Protein AF-A0A3E1NJZ4-F1 (afdb_monomer)

Mean predicted aligned error: 8.56 Å

Solvent-accessible surface area (backbone atoms only — not comparable to full-atom values): 6432 Å² total; per-residue (Å²): 135,82,81,80,74,77,71,71,73,75,83,62,91,81,55,82,66,72,47,72,52,73,48,78,54,95,94,46,70,36,44,36,38,41,34,70,38,66,45,75,43,99,83,76,41,83,39,71,74,72,34,33,40,39,45,29,46,37,92,90,74,40,78,41,72,45,48,32,34,70,56,96,88,41,58,39,70,40,96,89,54,91,65,87,68,54,72,68,59,50,52,49,50,37,54,55,50,54,70,74,74,107

Organism: NCBI:txid2291815

Foldseek 3Di:
DDDPPPPPPPPPPPFLQWDWDWDDDDPDIKIKIKDFDWDQDPVRDTDTPQKIWIWMQDPVPGTFIFIWHDDPLATDTDPPDPRVDDPVVSVVVSVVVVVSVD

Structure (mmCIF, N/CA/C/O backbone):
data_AF-A0A3E1NJZ4-F1
#
_entry.id   AF-A0A3E1NJZ4-F1
#
loop_
_atom_site.group_PDB
_atom_site.id
_atom_site.type_symbol
_atom_site.label_atom_id
_atom_site.label_alt_id
_atom_site.label_comp_id
_atom_site.label_asym_id
_atom_site.label_entity_id
_atom_site.label_seq_id
_atom_site.pdbx_PDB_ins_code
_atom_site.Cartn_x
_atom_site.Cartn_y
_atom_site.Cartn_z
_atom_site.occupancy
_atom_site.B_iso_or_equiv
_atom_site.auth_seq_id
_atom_site.auth_comp_id
_atom_site.auth_asym_id
_atom_site.auth_atom_id
_atom_site.pdbx_PDB_model_num
ATOM 1 N N . MET A 1 1 ? 44.178 10.999 -3.473 1.00 37.62 1 MET A N 1
ATOM 2 C CA . MET A 1 1 ? 43.285 10.404 -2.461 1.00 37.62 1 MET A CA 1
ATOM 3 C C . MET A 1 1 ? 42.178 11.407 -2.237 1.00 37.62 1 MET A C 1
ATOM 5 O O . MET A 1 1 ? 42.435 12.442 -1.647 1.00 37.62 1 MET A O 1
ATOM 9 N N . SER A 1 2 ? 41.028 11.198 -2.868 1.00 40.50 2 SER A N 1
ATOM 10 C CA . SER A 1 2 ? 39.866 12.072 -2.719 1.00 40.50 2 SER A CA 1
ATOM 11 C C . SER A 1 2 ? 39.104 11.634 -1.476 1.00 40.50 2 SER A C 1
ATOM 13 O O . SER A 1 2 ? 38.574 10.522 -1.451 1.00 40.50 2 SER A O 1
ATOM 15 N N . ASP A 1 3 ? 39.111 12.489 -0.458 1.00 40.12 3 ASP A N 1
ATOM 16 C CA . ASP A 1 3 ? 38.340 12.331 0.769 1.00 40.12 3 ASP A CA 1
ATOM 17 C C . ASP A 1 3 ? 36.865 12.095 0.435 1.00 40.12 3 ASP A C 1
ATOM 19 O O . ASP A 1 3 ? 36.158 12.980 -0.052 1.00 40.12 3 ASP A O 1
ATOM 23 N N . ILE A 1 4 ? 36.396 10.874 0.694 1.00 42.91 4 ILE A N 1
ATOM 24 C CA . ILE A 1 4 ? 34.971 10.577 0.778 1.00 42.91 4 ILE A CA 1
ATOM 25 C C . ILE A 1 4 ? 34.536 11.124 2.131 1.00 42.91 4 ILE A C 1
ATOM 27 O O . ILE A 1 4 ? 34.504 10.420 3.138 1.00 42.91 4 ILE A O 1
ATOM 31 N N . THR A 1 5 ? 34.242 12.420 2.166 1.00 39.59 5 THR A N 1
ATOM 32 C CA . THR A 1 5 ? 33.473 13.002 3.255 1.00 39.59 5 THR A CA 1
ATOM 33 C C . THR A 1 5 ? 32.094 12.376 3.157 1.00 39.59 5 THR A C 1
ATOM 35 O O . THR A 1 5 ? 31.252 12.822 2.376 1.00 39.59 5 THR A O 1
ATOM 38 N N . THR A 1 6 ? 31.878 11.295 3.904 1.00 44.41 6 THR A N 1
ATOM 39 C CA . THR A 1 6 ? 30.556 10.744 4.175 1.00 44.41 6 THR A CA 1
ATOM 40 C C . THR A 1 6 ? 29.768 11.864 4.836 1.00 44.41 6 THR A C 1
ATOM 42 O O . THR A 1 6 ? 29.822 12.054 6.049 1.00 44.41 6 THR A O 1
ATOM 45 N N . LYS A 1 7 ? 29.100 12.683 4.017 1.00 37.69 7 LYS A N 1
ATOM 46 C CA . LYS A 1 7 ? 28.046 13.587 4.453 1.00 37.69 7 LYS A CA 1
ATOM 47 C C . LYS A 1 7 ? 27.042 12.659 5.109 1.00 37.69 7 LYS A C 1
ATOM 49 O O . LYS A 1 7 ? 26.315 11.955 4.413 1.00 37.69 7 LYS A O 1
ATOM 54 N N . THR A 1 8 ? 27.097 12.591 6.436 1.00 41.50 8 THR A N 1
ATOM 55 C CA . THR A 1 8 ? 26.061 12.024 7.286 1.00 41.50 8 THR A CA 1
ATOM 56 C C . THR A 1 8 ? 24.751 12.458 6.665 1.00 41.50 8 THR A C 1
ATOM 58 O O . THR A 1 8 ? 24.479 13.660 6.620 1.00 41.50 8 THR A O 1
ATOM 61 N N . ALA A 1 9 ? 24.036 11.509 6.054 1.00 43.53 9 ALA A N 1
ATOM 62 C CA . ALA A 1 9 ? 22.752 11.782 5.448 1.00 43.53 9 ALA A CA 1
ATOM 63 C C . ALA A 1 9 ? 21.954 12.488 6.532 1.00 43.53 9 ALA A C 1
ATOM 65 O O . ALA A 1 9 ? 21.757 11.930 7.614 1.00 43.53 9 ALA A O 1
ATOM 66 N N . LEU A 1 10 ? 21.651 13.763 6.282 1.00 40.38 10 LEU A N 1
ATOM 67 C CA . LEU A 1 10 ? 20.820 14.574 7.144 1.00 40.38 10 LEU A CA 1
ATOM 68 C C . LEU A 1 10 ? 19.610 13.706 7.446 1.00 40.38 10 LEU A C 1
ATOM 70 O O . LEU A 1 10 ? 18.833 13.381 6.547 1.00 40.38 10 LEU A O 1
ATOM 74 N N . ARG A 1 11 ? 19.516 13.261 8.699 1.00 41.00 11 ARG A N 1
ATOM 75 C CA . ARG A 1 11 ? 18.301 12.696 9.256 1.00 41.00 11 ARG A CA 1
ATOM 76 C C . ARG A 1 11 ? 17.331 13.870 9.279 1.00 41.00 11 ARG A C 1
ATOM 78 O O . ARG A 1 11 ? 17.247 14.606 10.250 1.00 41.00 11 ARG A O 1
ATOM 85 N N . ASN A 1 12 ? 16.756 14.147 8.116 1.00 39.56 12 ASN A N 1
ATOM 86 C CA . ASN A 1 12 ? 15.739 15.152 7.933 1.00 39.56 12 ASN A CA 1
ATOM 87 C C . ASN A 1 12 ? 14.488 14.551 8.564 1.00 39.56 12 ASN A C 1
ATOM 89 O O . ASN A 1 12 ? 13.855 13.682 7.971 1.00 39.56 12 ASN A O 1
ATOM 93 N N . ASP A 1 13 ? 14.158 15.020 9.765 1.00 45.81 13 ASP A N 1
ATOM 94 C CA . ASP A 1 13 ? 12.934 14.738 10.529 1.00 45.81 13 ASP A CA 1
ATOM 95 C C . ASP A 1 13 ? 11.644 15.232 9.816 1.00 45.81 13 ASP A C 1
ATOM 97 O O . ASP A 1 13 ? 10.674 15.623 10.454 1.00 45.81 13 ASP A O 1
ATOM 101 N N . TYR A 1 14 ? 11.617 15.248 8.479 1.00 44.53 14 TYR A N 1
ATOM 102 C CA . TYR A 1 14 ? 10.524 15.785 7.657 1.00 44.53 14 TYR A CA 1
ATOM 103 C C . TYR A 1 14 ? 9.781 14.714 6.844 1.00 44.53 14 TYR A C 1
ATOM 105 O O . TYR A 1 14 ? 8.782 15.013 6.197 1.00 44.53 14 TYR A O 1
ATOM 113 N N . THR A 1 15 ? 10.253 13.467 6.864 1.00 52.41 15 THR A N 1
ATOM 114 C CA . THR A 1 15 ? 9.566 12.300 6.295 1.00 52.41 15 THR A CA 1
ATOM 115 C C . THR A 1 15 ? 8.972 11.486 7.446 1.00 52.41 15 THR A C 1
ATOM 117 O O . THR A 1 15 ? 9.750 11.118 8.334 1.00 52.41 15 THR A O 1
ATOM 120 N N . PRO A 1 16 ? 7.682 11.093 7.438 1.00 63.88 16 PRO A N 1
ATOM 121 C CA . PRO A 1 16 ? 7.311 9.859 8.117 1.00 63.88 16 PRO A CA 1
ATOM 122 C C . PRO A 1 16 ? 8.237 8.790 7.531 1.00 63.88 16 PRO A C 1
ATOM 124 O O . PRO A 1 16 ? 8.273 8.581 6.314 1.00 63.88 16 PRO A O 1
ATOM 127 N N . GLY A 1 17 ? 9.134 8.264 8.364 1.00 75.69 17 GLY A N 1
ATOM 128 C CA . GLY A 1 17 ? 10.136 7.310 7.912 1.00 75.69 17 GLY A CA 1
ATOM 129 C C . GLY A 1 17 ? 9.455 6.087 7.299 1.00 75.69 17 GLY A C 1
ATOM 130 O O . GLY A 1 17 ? 8.274 5.843 7.562 1.00 75.69 17 GLY A O 1
ATOM 131 N N . PRO A 1 18 ? 10.174 5.294 6.490 1.00 87.44 18 PRO A N 1
ATOM 132 C CA . PRO A 1 18 ? 9.621 4.028 6.057 1.00 87.44 18 PRO A CA 1
ATOM 133 C C . PRO A 1 18 ? 9.233 3.208 7.285 1.00 87.44 18 PRO A C 1
ATOM 135 O O . PRO A 1 18 ? 10.001 3.109 8.247 1.00 87.44 18 PRO A O 1
ATOM 138 N N . PHE A 1 19 ? 8.048 2.615 7.248 1.00 92.62 19 PHE A N 1
ATOM 139 C CA . PHE A 1 19 ? 7.575 1.750 8.317 1.00 92.62 19 PHE A CA 1
ATOM 140 C C . PHE A 1 19 ? 7.237 0.379 7.762 1.00 92.62 19 PHE A C 1
ATOM 142 O O . PHE A 1 19 ? 6.979 0.206 6.573 1.00 92.62 19 PHE A O 1
ATOM 149 N N . THR A 1 20 ? 7.293 -0.622 8.630 1.00 94.06 20 THR A N 1
ATOM 150 C CA . THR A 1 20 ? 6.973 -2.002 8.276 1.00 94.06 20 THR A CA 1
ATO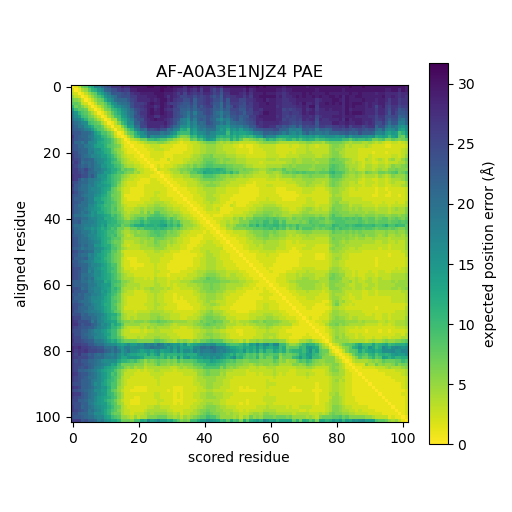M 151 C C . THR A 1 20 ? 5.912 -2.514 9.225 1.00 94.06 20 THR A C 1
ATOM 153 O O . THR A 1 20 ? 5.997 -2.295 10.432 1.00 94.06 20 THR A O 1
ATOM 156 N N . ALA A 1 21 ? 4.923 -3.203 8.673 1.00 94.62 21 ALA A N 1
ATOM 157 C CA . ALA A 1 21 ? 3.874 -3.859 9.429 1.00 94.62 21 ALA A CA 1
ATOM 158 C C . ALA A 1 21 ? 3.710 -5.302 8.946 1.00 94.62 21 ALA A C 1
ATOM 160 O O . ALA A 1 21 ? 4.122 -5.659 7.838 1.00 94.62 21 ALA A O 1
ATOM 161 N N . SER A 1 22 ? 3.112 -6.133 9.799 1.00 93.81 22 SER A N 1
ATOM 162 C CA . SER A 1 22 ? 2.799 -7.519 9.460 1.00 93.81 22 SER A CA 1
ATOM 163 C C . SER A 1 22 ? 1.313 -7.812 9.621 1.00 93.81 22 SER A C 1
ATOM 165 O O . SER A 1 22 ? 0.652 -7.234 10.488 1.00 93.81 22 SER A O 1
ATOM 167 N N . PHE A 1 23 ? 0.805 -8.705 8.779 1.00 92.50 23 PHE A N 1
ATOM 168 C CA . PHE A 1 23 ? -0.573 -9.177 8.795 1.00 92.50 23 PHE A CA 1
ATOM 169 C C . PHE A 1 23 ? -0.575 -10.695 8.789 1.00 92.50 23 PHE A C 1
ATOM 171 O O . PHE A 1 23 ? 0.060 -11.308 7.935 1.00 92.50 23 PHE A O 1
ATOM 178 N N . LYS A 1 24 ? -1.261 -11.306 9.752 1.00 91.06 24 LYS A N 1
ATOM 179 C CA . LYS A 1 24 ? -1.426 -12.755 9.795 1.00 91.06 24 LYS A CA 1
ATOM 180 C C . LYS A 1 24 ? -2.826 -13.106 9.314 1.00 91.06 24 LYS A C 1
ATOM 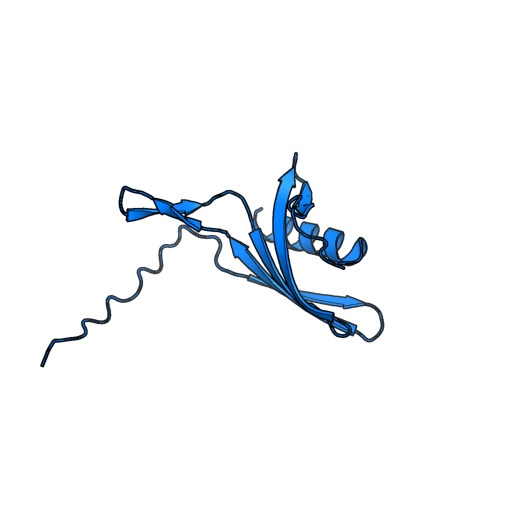182 O O . LYS A 1 24 ? -3.796 -12.664 9.926 1.00 91.06 24 LYS A O 1
ATOM 187 N N . LYS A 1 25 ? -2.911 -13.937 8.279 1.00 86.56 25 LYS A N 1
ATOM 188 C CA . LYS A 1 25 ? -4.159 -14.480 7.737 1.00 86.56 25 LYS A CA 1
ATOM 189 C C . LYS A 1 25 ? -3.993 -15.985 7.612 1.00 86.56 25 LYS A C 1
ATOM 191 O O . LYS A 1 25 ? -3.068 -16.452 6.959 1.00 86.56 25 LYS A O 1
ATOM 196 N N . ASP A 1 26 ? -4.845 -16.738 8.297 1.00 88.38 26 ASP A N 1
ATOM 197 C CA . ASP A 1 26 ? -4.745 -18.197 8.385 1.00 88.38 26 ASP A CA 1
ATOM 198 C C . ASP A 1 26 ? -3.345 -18.663 8.847 1.00 88.38 26 ASP A C 1
ATOM 200 O O . ASP A 1 26 ? -2.918 -18.383 9.977 1.00 88.38 26 ASP A O 1
ATOM 204 N N . THR A 1 27 ? -2.624 -19.381 7.983 1.00 90.12 27 THR A N 1
ATOM 205 C CA . THR A 1 27 ? -1.246 -19.842 8.210 1.00 90.12 27 THR A CA 1
ATOM 206 C C . THR A 1 27 ? -0.187 -18.880 7.684 1.00 90.12 27 THR A C 1
ATOM 208 O O . THR A 1 27 ? 0.989 -19.047 8.006 1.00 90.12 27 THR A O 1
ATOM 211 N N . ASP A 1 28 ? -0.596 -17.881 6.910 1.00 88.94 28 ASP A N 1
ATOM 212 C CA . ASP A 1 28 ? 0.286 -16.991 6.177 1.00 88.94 28 ASP A CA 1
ATOM 213 C C . ASP A 1 28 ? 0.593 -15.718 6.968 1.00 88.94 28 ASP A C 1
ATOM 215 O O . ASP A 1 28 ? -0.245 -15.161 7.688 1.00 88.94 28 ASP A O 1
ATOM 219 N N . LEU A 1 29 ? 1.836 -15.260 6.833 1.00 89.31 29 LEU A N 1
ATOM 220 C CA . LEU A 1 29 ? 2.323 -14.027 7.429 1.00 89.31 29 LEU A CA 1
ATOM 221 C C . LEU A 1 29 ? 2.846 -13.116 6.328 1.00 89.31 29 LEU A C 1
ATOM 223 O O . LEU A 1 29 ? 3.840 -13.415 5.670 1.00 89.31 29 LEU A O 1
ATOM 227 N N . PHE A 1 30 ? 2.170 -11.990 6.166 1.00 91.44 30 PHE A N 1
ATOM 228 C CA . PHE A 1 30 ? 2.501 -10.964 5.198 1.00 91.44 30 PHE A CA 1
ATOM 229 C C . PHE A 1 30 ? 3.361 -9.915 5.884 1.00 91.44 30 PHE A C 1
ATOM 231 O O . PHE A 1 30 ? 3.025 -9.442 6.972 1.00 91.44 30 PHE A O 1
ATOM 238 N N . TYR A 1 31 ? 4.453 -9.527 5.235 1.00 92.81 31 TYR A N 1
ATOM 239 C CA . TYR A 1 31 ? 5.304 -8.422 5.665 1.00 92.81 31 TYR A CA 1
ATOM 240 C C . TYR A 1 31 ? 5.252 -7.336 4.609 1.00 92.81 31 TYR A C 1
ATOM 242 O O . TYR A 1 31 ? 5.542 -7.612 3.447 1.00 92.81 31 TYR A O 1
ATOM 250 N N . THR A 1 32 ? 4.887 -6.119 5.009 1.00 95.19 32 THR A N 1
ATOM 251 C CA . THR A 1 32 ? 4.803 -4.985 4.085 1.00 95.19 32 THR A CA 1
ATOM 252 C C . THR A 1 32 ? 5.562 -3.793 4.631 1.00 95.19 32 THR A C 1
ATOM 254 O O . THR A 1 32 ? 5.324 -3.369 5.763 1.00 95.19 32 THR A O 1
ATOM 257 N N . SER A 1 33 ? 6.458 -3.251 3.812 1.00 95.62 33 SER A N 1
ATOM 258 C CA . SER A 1 33 ? 7.133 -1.981 4.055 1.00 95.62 33 SER A CA 1
ATOM 259 C C . SER A 1 33 ? 6.488 -0.882 3.216 1.00 95.62 33 SER A C 1
ATOM 261 O O . SER A 1 33 ? 6.218 -1.076 2.030 1.00 95.62 33 SER A O 1
ATOM 263 N N . PHE A 1 34 ? 6.261 0.272 3.833 1.00 94.44 34 PHE A N 1
ATOM 264 C CA . PHE A 1 34 ? 5.595 1.423 3.240 1.00 94.44 34 PHE A CA 1
ATOM 265 C C . PHE A 1 34 ? 6.575 2.588 3.155 1.00 94.44 34 PHE A C 1
ATOM 267 O O . PHE A 1 34 ? 7.243 2.919 4.136 1.00 94.44 34 PHE A O 1
ATOM 274 N N . PHE A 1 35 ? 6.648 3.215 1.987 1.00 92.62 35 PHE A N 1
ATOM 275 C CA . PHE A 1 35 ? 7.561 4.314 1.701 1.00 92.62 35 PHE A CA 1
ATOM 276 C C . PHE A 1 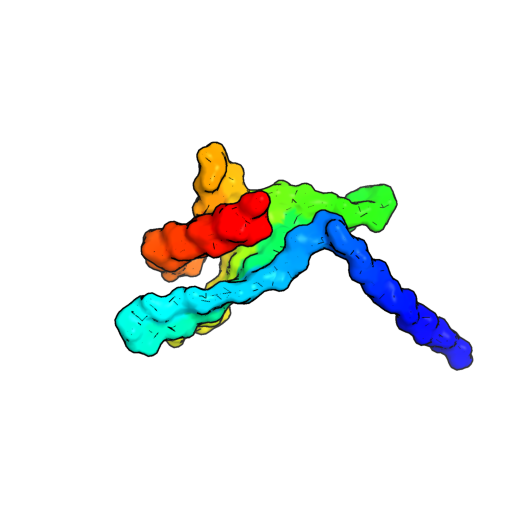35 ? 6.772 5.482 1.120 1.00 92.62 35 PHE A C 1
ATOM 278 O O . PHE A 1 35 ? 6.060 5.319 0.131 1.00 92.62 35 PHE A O 1
ATOM 285 N N . HIS A 1 36 ? 6.928 6.672 1.695 1.00 90.25 36 HIS A N 1
ATOM 286 C CA . HIS A 1 36 ? 6.441 7.888 1.052 1.00 90.25 36 HIS A CA 1
ATOM 287 C C . HIS A 1 36 ? 7.204 8.106 -0.248 1.00 90.25 36 HIS A C 1
ATOM 289 O O . HIS A 1 36 ? 8.432 8.216 -0.239 1.00 90.25 36 HIS A O 1
ATOM 295 N N . GLU A 1 37 ? 6.486 8.173 -1.366 1.00 89.25 37 GLU A N 1
ATOM 296 C CA . GLU A 1 37 ? 7.130 8.472 -2.630 1.00 89.25 37 GLU A CA 1
ATOM 297 C C . GLU A 1 37 ? 7.574 9.935 -2.647 1.00 89.25 37 GLU A C 1
ATOM 299 O O . GLU A 1 37 ? 6.811 10.866 -2.365 1.00 89.25 37 GLU A O 1
ATOM 304 N N . ALA A 1 38 ? 8.834 10.117 -3.015 1.00 87.44 38 ALA A N 1
ATOM 305 C CA . ALA A 1 38 ? 9.478 11.402 -3.137 1.00 87.44 38 ALA A CA 1
ATOM 306 C C . ALA A 1 38 ? 10.236 11.492 -4.462 1.00 87.44 38 ALA A C 1
ATOM 308 O O . ALA A 1 38 ? 10.765 10.504 -4.971 1.00 87.44 38 ALA A O 1
ATOM 309 N N . ARG A 1 39 ? 10.329 12.710 -4.988 1.00 84.94 39 ARG A N 1
ATOM 310 C CA . ARG A 1 39 ? 11.167 13.074 -6.131 1.00 84.94 39 ARG A CA 1
ATOM 311 C C . ARG A 1 39 ? 12.101 14.213 -5.748 1.00 84.94 39 ARG A C 1
ATOM 313 O O . ARG A 1 39 ? 11.797 14.988 -4.841 1.00 84.94 39 ARG A O 1
ATOM 320 N N . LEU A 1 40 ? 13.213 14.334 -6.463 1.00 86.69 40 LEU A N 1
ATOM 321 C CA . LEU A 1 40 ? 14.058 15.519 -6.383 1.00 86.69 40 LEU A CA 1
ATOM 322 C C . LEU A 1 40 ? 13.461 16.603 -7.289 1.00 86.69 40 LEU A C 1
ATOM 324 O O . LEU A 1 40 ? 13.245 16.361 -8.476 1.00 86.69 40 LEU A O 1
ATOM 328 N N . GLY A 1 41 ? 13.137 17.761 -6.720 1.00 82.38 41 GLY A N 1
ATOM 329 C CA . GLY A 1 41 ? 12.704 18.935 -7.471 1.00 82.38 41 GLY A CA 1
ATOM 330 C C . GLY A 1 41 ? 13.858 19.590 -8.230 1.00 82.38 41 GLY A C 1
ATOM 331 O O . GLY A 1 41 ? 15.028 19.313 -7.972 1.00 82.38 41 GLY A O 1
ATOM 332 N N . GLU A 1 42 ? 13.525 20.504 -9.144 1.00 85.88 42 GLU A N 1
ATOM 333 C CA . GLU A 1 42 ? 14.510 21.319 -9.878 1.00 85.88 42 GLU A CA 1
ATOM 334 C C . GLU A 1 42 ? 15.382 22.180 -8.946 1.00 85.88 42 GLU A C 1
ATOM 336 O O . GLU A 1 42 ? 16.491 22.561 -9.302 1.00 85.88 42 GLU A O 1
ATOM 341 N N . ASP A 1 43 ? 14.894 22.454 -7.735 1.00 89.06 43 ASP A N 1
ATOM 342 C CA . ASP A 1 43 ? 15.583 23.180 -6.669 1.00 89.06 43 ASP A CA 1
ATOM 343 C C . ASP A 1 43 ? 16.419 22.275 -5.742 1.00 89.06 43 ASP A C 1
ATOM 345 O O . ASP A 1 43 ? 16.807 22.700 -4.653 1.00 89.06 43 ASP A O 1
ATOM 349 N N . GLU A 1 44 ? 16.667 21.024 -6.146 1.00 86.69 44 GLU A N 1
ATOM 350 C CA . GLU A 1 44 ? 17.367 19.986 -5.373 1.00 86.69 44 GLU A CA 1
ATOM 351 C C . GLU A 1 44 ? 16.702 19.646 -4.026 1.00 86.69 44 GLU A C 1
ATOM 353 O O . GLU A 1 44 ? 17.316 19.033 -3.146 1.00 86.69 44 GLU A O 1
ATOM 358 N N . ARG A 1 45 ? 15.425 20.004 -3.842 1.00 84.44 45 ARG A N 1
ATOM 359 C CA . ARG A 1 45 ? 14.668 19.653 -2.637 1.00 84.44 45 ARG A CA 1
ATOM 360 C C . ARG A 1 45 ? 13.843 18.395 -2.845 1.00 84.44 45 ARG A C 1
ATOM 362 O O . ARG A 1 45 ? 13.329 18.127 -3.928 1.00 84.44 45 ARG A O 1
ATOM 369 N N . ILE A 1 46 ? 13.683 17.629 -1.770 1.00 82.75 46 ILE A N 1
ATOM 370 C CA . ILE A 1 46 ? 12.784 16.475 -1.742 1.00 82.75 46 ILE A CA 1
ATOM 371 C C . ILE A 1 46 ? 11.338 16.977 -1.791 1.00 82.75 46 ILE A C 1
ATOM 373 O O . ILE A 1 46 ? 10.927 17.778 -0.954 1.00 82.75 46 ILE A O 1
ATOM 377 N N . GLN A 1 47 ? 10.565 16.479 -2.754 1.00 85.31 47 GLN A N 1
ATOM 378 C CA . GLN A 1 47 ? 9.137 16.743 -2.898 1.00 85.31 47 GLN A CA 1
ATOM 379 C C . GLN A 1 47 ? 8.366 15.428 -2.822 1.00 85.31 47 GLN A C 1
ATOM 381 O O . GLN A 1 47 ? 8.597 14.533 -3.635 1.00 85.31 47 GLN A O 1
ATOM 386 N N . PHE A 1 48 ? 7.431 15.314 -1.881 1.00 86.75 48 PHE A N 1
ATOM 387 C CA . PHE A 1 48 ? 6.536 14.161 -1.818 1.00 86.75 48 PHE A CA 1
ATOM 388 C C . PHE A 1 48 ? 5.443 14.258 -2.869 1.00 86.75 48 PHE A C 1
ATOM 390 O O . PHE A 1 48 ? 4.882 15.328 -3.098 1.00 86.75 48 PHE A O 1
ATOM 397 N N . THR A 1 49 ? 5.111 13.127 -3.476 1.00 87.88 49 THR A N 1
ATOM 398 C CA . THR A 1 49 ? 4.062 13.058 -4.502 1.00 87.88 49 THR A CA 1
ATOM 399 C C . THR A 1 49 ? 2.670 12.841 -3.913 1.00 87.88 49 THR A C 1
ATOM 401 O O . THR A 1 49 ? 1.680 12.944 -4.628 1.00 87.88 49 THR A O 1
ATOM 404 N N . GLY A 1 50 ? 2.589 12.512 -2.619 1.00 88.00 50 GLY A N 1
ATOM 405 C CA . GLY A 1 50 ? 1.353 12.087 -1.961 1.00 88.00 50 GLY A CA 1
ATOM 406 C C . GLY A 1 50 ? 1.013 10.608 -2.170 1.00 88.00 50 GLY A C 1
ATOM 407 O O . GLY A 1 50 ? 0.024 10.139 -1.611 1.00 88.00 50 GLY A O 1
ATOM 408 N N . ARG A 1 51 ? 1.832 9.858 -2.922 1.00 91.12 51 ARG A N 1
ATOM 409 C CA . ARG A 1 51 ? 1.700 8.403 -3.071 1.00 91.12 51 ARG A CA 1
ATOM 410 C C . ARG A 1 51 ? 2.535 7.654 -2.038 1.00 91.12 51 ARG A C 1
ATOM 412 O O . ARG A 1 51 ? 3.547 8.155 -1.541 1.00 91.12 51 ARG A O 1
ATOM 419 N N . ILE A 1 52 ? 2.126 6.425 -1.756 1.00 92.31 52 ILE A N 1
ATOM 420 C CA . ILE A 1 52 ? 2.877 5.472 -0.940 1.00 92.31 52 ILE A CA 1
ATOM 421 C C . ILE A 1 52 ? 3.269 4.290 -1.815 1.00 92.31 52 ILE A C 1
ATOM 423 O O . ILE A 1 52 ? 2.421 3.693 -2.469 1.00 92.31 52 ILE A O 1
ATOM 427 N N . LEU A 1 53 ? 4.549 3.941 -1.810 1.00 92.88 53 LEU A N 1
ATOM 428 C CA . LEU A 1 53 ? 5.037 2.674 -2.330 1.00 92.88 53 LEU A CA 1
ATOM 429 C C . LEU A 1 53 ? 4.899 1.618 -1.233 1.00 92.88 53 LEU A C 1
ATOM 431 O O . LEU A 1 53 ? 5.457 1.776 -0.147 1.00 92.88 53 LEU A O 1
ATOM 435 N N . ALA A 1 54 ? 4.192 0.539 -1.528 1.00 93.44 54 ALA A N 1
ATOM 436 C CA . ALA A 1 54 ? 4.104 -0.632 -0.677 1.00 93.44 54 ALA A CA 1
ATOM 437 C C . ALA A 1 54 ? 4.909 -1.777 -1.305 1.00 93.44 54 ALA A C 1
ATOM 439 O O . ALA A 1 54 ? 4.736 -2.114 -2.478 1.00 93.44 54 ALA A O 1
ATOM 440 N N . VAL A 1 55 ? 5.806 -2.361 -0.513 1.00 94.19 55 VAL A N 1
ATOM 441 C CA . VAL A 1 55 ? 6.599 -3.540 -0.873 1.00 94.19 55 VAL A CA 1
ATOM 442 C C . VAL A 1 55 ? 6.196 -4.663 0.066 1.00 94.19 55 VAL A C 1
ATOM 444 O O . VAL A 1 55 ? 6.505 -4.613 1.256 1.00 94.19 55 VAL A O 1
ATOM 447 N N . MET A 1 56 ? 5.488 -5.654 -0.466 1.00 93.38 56 MET A N 1
ATOM 448 C CA . MET A 1 56 ? 4.927 -6.774 0.278 1.00 93.38 56 MET A CA 1
ATOM 449 C C . MET A 1 56 ? 5.632 -8.080 -0.090 1.00 93.38 56 MET A C 1
ATOM 451 O O . MET A 1 56 ? 5.835 -8.377 -1.264 1.00 93.38 56 MET A O 1
ATOM 455 N N . LEU A 1 57 ? 5.967 -8.890 0.912 1.00 92.38 57 LEU A N 1
ATOM 456 C CA . LEU A 1 57 ? 6.364 -10.285 0.727 1.00 92.38 57 LEU A CA 1
ATOM 457 C C . LEU A 1 57 ? 5.119 -11.172 0.846 1.00 92.38 57 LEU A C 1
ATOM 459 O O . LEU A 1 57 ? 4.651 -11.444 1.952 1.00 92.38 57 LEU A O 1
ATOM 463 N N . HIS A 1 58 ? 4.582 -11.588 -0.300 1.00 89.94 58 HIS A N 1
ATOM 464 C CA . HIS A 1 58 ? 3.408 -12.444 -0.424 1.00 89.94 58 HIS A CA 1
ATOM 465 C C . HIS A 1 58 ? 3.833 -13.921 -0.542 1.00 89.94 58 HIS A C 1
ATOM 467 O O . HIS A 1 58 ? 4.662 -14.240 -1.397 1.00 89.94 58 HIS A O 1
ATOM 473 N N . PRO A 1 59 ? 3.269 -14.859 0.241 1.00 87.31 59 PRO A N 1
ATOM 474 C CA . PRO A 1 59 ? 3.715 -16.260 0.225 1.00 87.31 59 PRO A CA 1
ATOM 475 C C . PRO A 1 59 ? 3.546 -16.960 -1.133 1.00 87.31 59 PRO A C 1
ATOM 477 O O . PRO A 1 59 ? 4.403 -17.734 -1.549 1.00 87.31 59 PRO A O 1
ATOM 480 N N . GLN A 1 60 ? 2.453 -16.665 -1.837 1.00 86.75 60 GLN A N 1
ATOM 481 C CA . GLN A 1 60 ? 2.099 -17.245 -3.135 1.00 86.75 60 GLN A CA 1
ATOM 482 C C . GLN A 1 60 ? 2.676 -16.465 -4.327 1.00 86.75 60 GLN A C 1
ATOM 484 O O . GLN A 1 60 ? 3.030 -17.071 -5.337 1.00 86.75 60 GLN A O 1
ATOM 489 N N . HIS A 1 61 ? 2.780 -15.136 -4.220 1.00 86.12 61 HIS A N 1
ATOM 490 C CA . HIS A 1 61 ? 3.156 -14.257 -5.337 1.00 86.12 61 HIS A CA 1
ATOM 491 C C . HIS A 1 61 ? 4.590 -13.710 -5.252 1.00 86.12 61 HIS A C 1
ATOM 493 O O . HIS A 1 61 ? 5.060 -13.066 -6.187 1.00 86.12 61 HIS A O 1
ATOM 499 N N . GLY A 1 62 ? 5.319 -13.989 -4.168 1.00 89.25 62 GLY A N 1
ATOM 500 C CA . GLY A 1 62 ? 6.650 -13.435 -3.936 1.00 89.25 62 GLY A CA 1
ATOM 501 C C . GLY A 1 62 ? 6.590 -11.946 -3.595 1.00 89.25 62 GLY A C 1
ATOM 502 O O . GLY A 1 62 ? 5.713 -11.502 -2.858 1.00 89.25 62 GLY A O 1
ATOM 503 N N . THR A 1 63 ? 7.543 -11.161 -4.095 1.00 91.38 63 THR A N 1
ATOM 504 C CA . THR A 1 63 ? 7.560 -9.714 -3.843 1.00 91.38 63 THR A CA 1
ATOM 505 C C . THR A 1 63 ? 6.514 -9.009 -4.702 1.00 91.38 63 THR A C 1
ATOM 507 O O . THR A 1 63 ? 6.669 -8.913 -5.919 1.00 91.38 63 THR A O 1
ATOM 510 N N . VAL A 1 64 ? 5.491 -8.460 -4.056 1.00 90.75 64 VAL A N 1
ATOM 511 C CA . VAL A 1 64 ? 4.456 -7.628 -4.674 1.00 90.75 64 VAL A CA 1
ATOM 512 C C . VAL A 1 64 ? 4.786 -6.165 -4.394 1.00 90.75 64 VAL A C 1
ATOM 514 O O . VAL A 1 64 ? 4.984 -5.769 -3.245 1.00 90.75 64 VAL A O 1
ATOM 517 N N . VAL A 1 65 ? 4.872 -5.355 -5.448 1.00 91.38 65 VAL A N 1
ATOM 518 C CA . VAL A 1 65 ? 5.219 -3.931 -5.362 1.00 91.38 65 VAL A CA 1
ATOM 519 C C . VAL A 1 65 ? 4.126 -3.118 -6.027 1.00 91.38 65 VAL A C 1
ATOM 521 O O . VAL A 1 65 ? 3.796 -3.359 -7.186 1.00 91.38 65 VAL A O 1
ATOM 524 N N . PHE A 1 66 ? 3.566 -2.158 -5.301 1.00 91.56 66 PHE A N 1
ATOM 525 C CA . PHE A 1 66 ? 2.439 -1.372 -5.787 1.00 91.56 66 PHE A CA 1
ATOM 526 C C . PHE A 1 66 ? 2.415 0.020 -5.168 1.00 91.56 66 PHE A C 1
ATOM 528 O O . PHE A 1 66 ? 2.931 0.250 -4.073 1.00 91.56 66 PHE A O 1
ATOM 535 N N . TYR A 1 67 ? 1.800 0.952 -5.891 1.00 92.06 67 TYR A N 1
ATOM 536 C CA . TYR A 1 67 ? 1.583 2.311 -5.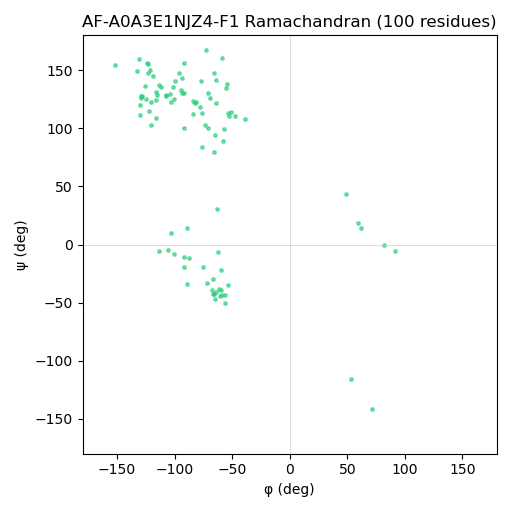421 1.00 92.06 67 TYR A CA 1
ATOM 537 C C . TYR A 1 67 ? 0.158 2.476 -4.909 1.00 92.06 67 TYR A C 1
ATOM 539 O O . TYR A 1 67 ? -0.793 1.974 -5.506 1.00 92.06 67 TYR A O 1
ATOM 547 N N . LEU A 1 68 ? 0.025 3.217 -3.816 1.00 92.88 68 LEU A N 1
ATOM 548 C CA . LEU A 1 68 ? -1.235 3.643 -3.235 1.00 92.88 68 LEU A CA 1
ATOM 549 C C . LEU A 1 68 ? -1.360 5.162 -3.344 1.00 92.88 68 LEU A C 1
ATOM 551 O O . LEU A 1 68 ? -0.413 5.895 -3.051 1.00 92.88 68 LEU A O 1
ATOM 555 N N . GLN A 1 69 ? -2.547 5.626 -3.712 1.00 92.19 69 GLN A N 1
ATOM 556 C CA . GLN A 1 69 ? -2.928 7.036 -3.719 1.00 92.19 69 GLN A CA 1
ATOM 557 C C . GLN A 1 69 ? -4.097 7.266 -2.763 1.00 92.19 69 GLN A C 1
ATOM 559 O O . GLN A 1 69 ? -4.966 6.405 -2.619 1.00 92.19 69 GLN A O 1
ATOM 564 N N . ASN A 1 70 ? -4.119 8.420 -2.099 1.00 91.12 70 ASN A N 1
ATOM 565 C CA . ASN A 1 70 ? -5.230 8.789 -1.233 1.00 91.12 70 ASN A CA 1
ATOM 566 C C . ASN A 1 70 ? -6.376 9.366 -2.075 1.00 91.12 70 ASN A C 1
ATOM 568 O O . ASN A 1 70 ? -6.187 10.343 -2.796 1.00 91.12 70 ASN A O 1
ATOM 572 N N . ASN A 1 71 ? -7.550 8.756 -1.969 1.00 89.94 71 ASN A N 1
ATOM 573 C CA . ASN A 1 71 ? -8.795 9.208 -2.562 1.00 89.94 71 ASN A CA 1
ATOM 574 C C . ASN A 1 71 ? -9.810 9.437 -1.435 1.00 89.94 71 ASN A C 1
ATOM 576 O O . ASN A 1 71 ? -10.329 8.476 -0.865 1.00 89.94 71 ASN A O 1
ATOM 580 N N . ASP A 1 72 ? -10.031 10.702 -1.074 1.00 88.19 72 ASP A N 1
ATOM 581 C CA . ASP A 1 72 ? -10.960 11.131 -0.018 1.00 88.19 72 ASP A CA 1
ATOM 582 C C . ASP A 1 72 ? -10.805 10.370 1.315 1.00 88.19 72 ASP A C 1
ATOM 584 O O . ASP A 1 72 ? -11.774 9.967 1.957 1.00 88.19 72 ASP A O 1
ATOM 588 N N . GLY A 1 73 ? -9.558 10.160 1.748 1.00 86.25 73 GLY A N 1
ATOM 589 C CA . GLY A 1 73 ? -9.231 9.492 3.009 1.00 86.25 73 GLY A CA 1
ATOM 590 C C . GLY A 1 73 ? -9.039 7.979 2.900 1.00 86.25 73 GLY A C 1
ATOM 591 O O . GLY A 1 73 ? -8.606 7.367 3.876 1.00 86.25 73 GLY A O 1
ATOM 592 N N . LYS A 1 74 ? -9.288 7.377 1.729 1.00 90.25 74 LYS A N 1
ATOM 593 C CA . LYS A 1 74 ? -9.012 5.960 1.459 1.00 90.25 74 LYS A CA 1
ATOM 594 C C . LYS A 1 74 ? -7.807 5.799 0.534 1.00 90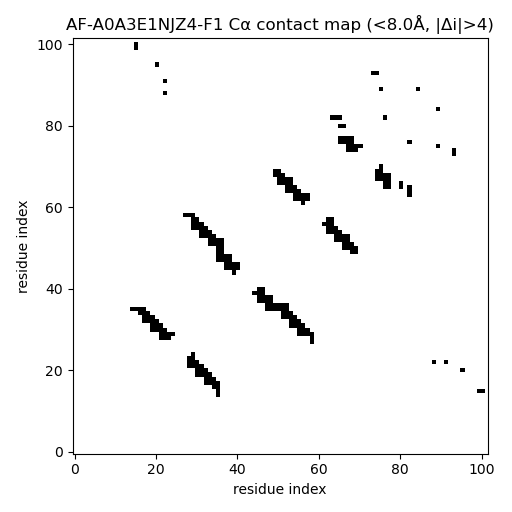.25 74 LYS A C 1
ATOM 596 O O . LYS A 1 74 ? -7.757 6.376 -0.545 1.00 90.25 74 LYS A O 1
ATOM 601 N N . TRP A 1 75 ? -6.848 4.974 0.929 1.00 92.31 75 TRP A N 1
ATOM 602 C CA . TRP A 1 75 ? -5.722 4.564 0.098 1.00 92.31 75 TRP A CA 1
ATOM 603 C C . TRP A 1 75 ? -6.167 3.487 -0.890 1.00 92.31 75 TRP A C 1
ATOM 605 O O . TRP A 1 75 ? -6.602 2.404 -0.500 1.00 92.31 75 TRP A O 1
ATOM 615 N N . VAL A 1 76 ? -6.069 3.782 -2.180 1.00 91.69 76 VAL A N 1
ATOM 616 C CA . VAL A 1 76 ? -6.450 2.873 -3.266 1.00 91.69 76 VAL A CA 1
ATOM 617 C C . VAL A 1 76 ? -5.246 2.607 -4.169 1.00 91.69 76 VAL A C 1
ATOM 619 O O . VAL A 1 76 ? -4.385 3.485 -4.276 1.00 91.69 76 VAL A O 1
ATOM 622 N N . PRO A 1 77 ? -5.150 1.430 -4.812 1.00 91.38 77 PRO A N 1
ATOM 623 C CA . PRO A 1 77 ? -4.115 1.173 -5.803 1.00 91.38 77 PRO A CA 1
ATOM 624 C C . PRO A 1 77 ? -4.124 2.238 -6.898 1.00 91.38 77 PRO A C 1
ATOM 626 O O . PRO A 1 77 ? -5.186 2.658 -7.359 1.00 91.38 77 PRO A O 1
ATOM 629 N N . ASP A 1 78 ? -2.939 2.680 -7.304 1.00 87.38 78 ASP A N 1
ATOM 630 C CA . ASP A 1 78 ? -2.791 3.527 -8.482 1.00 87.38 78 ASP A CA 1
ATOM 631 C C . ASP A 1 78 ? -3.233 2.741 -9.734 1.00 87.38 78 ASP A C 1
ATOM 633 O O . ASP A 1 78 ? -2.966 1.540 -9.862 1.00 87.38 78 ASP A O 1
ATOM 637 N N . ASN A 1 79 ? -3.906 3.428 -10.661 1.00 68.62 79 ASN A N 1
ATOM 638 C CA . ASN A 1 79 ? -4.709 2.869 -11.761 1.00 68.62 79 ASN A CA 1
ATOM 639 C C . ASN A 1 79 ? -3.911 2.017 -12.771 1.00 68.62 79 ASN A C 1
ATOM 641 O O . ASN A 1 79 ? -4.495 1.423 -13.675 1.00 68.62 79 ASN A O 1
ATOM 645 N N . ASN A 1 80 ? -2.586 1.968 -12.634 1.00 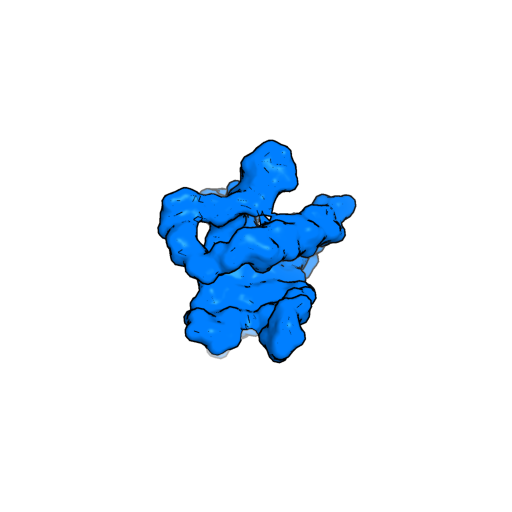59.75 80 ASN A N 1
ATOM 646 C CA . ASN A 1 80 ? -1.666 1.276 -13.535 1.00 59.75 80 ASN A CA 1
ATOM 647 C C . ASN A 1 80 ? -1.143 -0.060 -12.984 1.00 59.75 80 ASN A C 1
ATOM 649 O O . ASN A 1 80 ? -0.223 -0.633 -13.567 1.00 59.75 80 ASN A O 1
ATOM 653 N N . THR A 1 81 ? -1.702 -0.564 -11.881 1.00 58.28 81 THR A N 1
ATOM 654 C CA . THR A 1 81 ? -1.213 -1.793 -11.242 1.00 58.28 81 THR A CA 1
ATOM 655 C C . THR A 1 81 ? -2.358 -2.766 -10.982 1.00 58.28 81 THR A C 1
ATOM 657 O O . THR A 1 81 ? -3.186 -2.523 -10.108 1.00 58.28 81 THR A O 1
ATOM 660 N N . ASP A 1 82 ? -2.385 -3.893 -11.703 1.00 67.69 82 ASP A N 1
ATOM 661 C CA . ASP A 1 82 ? -3.028 -5.099 -11.175 1.00 67.69 82 ASP A CA 1
ATOM 662 C C . ASP A 1 82 ? -2.120 -5.613 -10.061 1.00 67.69 82 ASP A C 1
ATOM 664 O O . ASP A 1 82 ? -1.038 -6.147 -10.308 1.00 67.69 82 ASP A O 1
ATOM 668 N N . THR A 1 83 ? -2.494 -5.313 -8.823 1.00 69.88 83 THR A N 1
ATOM 669 C CA . THR A 1 83 ? -1.647 -5.621 -7.675 1.00 69.88 83 THR A CA 1
ATOM 670 C C . THR A 1 83 ? -1.672 -7.109 -7.342 1.00 69.88 83 THR A C 1
ATOM 672 O O . THR A 1 83 ? -0.766 -7.579 -6.659 1.00 69.88 83 THR A O 1
ATOM 675 N N . GLY A 1 84 ? -2.689 -7.855 -7.799 1.00 75.25 84 GLY A N 1
ATOM 676 C CA . GLY A 1 84 ? -2.941 -9.224 -7.347 1.00 75.25 84 GLY A CA 1
ATOM 677 C C . GLY A 1 84 ? -3.244 -9.324 -5.847 1.00 75.25 84 GLY A C 1
ATOM 678 O O . GLY A 1 84 ? -3.179 -10.415 -5.296 1.00 75.25 84 GLY A O 1
ATOM 679 N N . ILE A 1 85 ? -3.536 -8.197 -5.185 1.00 82.44 85 ILE A N 1
ATOM 680 C CA . ILE A 1 85 ? -3.739 -8.121 -3.735 1.00 82.44 85 ILE A CA 1
ATOM 681 C C . ILE A 1 85 ? -5.212 -8.296 -3.421 1.00 82.44 85 ILE A C 1
ATOM 683 O O . ILE A 1 85 ? -6.074 -7.611 -3.977 1.00 82.44 85 ILE A O 1
ATOM 687 N N . GLU A 1 86 ? -5.494 -9.183 -2.480 1.00 87.19 86 GLU A N 1
ATOM 688 C CA . GLU A 1 86 ? -6.839 -9.429 -2.003 1.00 87.19 86 GLU A CA 1
ATOM 689 C C . GLU A 1 86 ? -7.414 -8.200 -1.272 1.00 87.19 86 GLU A C 1
ATOM 691 O O . GLU A 1 86 ? -6.684 -7.459 -0.603 1.00 87.19 86 GLU A O 1
ATOM 696 N N . PRO A 1 87 ? -8.738 -7.962 -1.352 1.00 89.44 87 PRO A N 1
ATOM 697 C CA . PRO A 1 87 ? -9.363 -6.786 -0.746 1.00 89.44 87 PRO A CA 1
ATOM 698 C C . PRO A 1 87 ? -9.056 -6.594 0.747 1.00 89.44 87 PRO A C 1
ATOM 700 O O . PRO A 1 87 ? -8.889 -5.464 1.196 1.00 89.44 87 PRO A O 1
ATOM 703 N N . ASP A 1 88 ? -8.930 -7.680 1.510 1.00 91.19 88 ASP A N 1
ATOM 704 C CA . ASP A 1 88 ? -8.646 -7.625 2.944 1.00 91.19 88 ASP A CA 1
ATOM 705 C C . ASP A 1 88 ? -7.207 -7.191 3.257 1.00 91.19 88 ASP A C 1
ATOM 707 O O . ASP A 1 88 ? -6.983 -6.478 4.236 1.00 91.19 88 ASP A O 1
ATOM 711 N N . LEU A 1 89 ? -6.238 -7.541 2.406 1.00 91.25 89 LEU A N 1
ATOM 712 C CA . LEU A 1 89 ? -4.875 -7.016 2.508 1.00 91.25 89 LEU A CA 1
ATOM 713 C C . LEU A 1 89 ? -4.828 -5.519 2.193 1.00 91.25 89 LEU A C 1
ATOM 715 O O . LEU A 1 89 ? -4.120 -4.775 2.870 1.00 91.25 89 LEU A O 1
ATOM 719 N N . LEU A 1 90 ? -5.599 -5.059 1.204 1.00 91.88 90 LEU A N 1
ATOM 720 C CA . LEU A 1 90 ? -5.698 -3.633 0.885 1.00 91.88 90 LEU A CA 1
ATOM 721 C C . LEU A 1 90 ? -6.355 -2.837 2.023 1.00 91.88 90 LEU A C 1
ATOM 723 O O . LEU A 1 90 ? -5.887 -1.747 2.368 1.00 91.88 90 LEU A O 1
ATOM 727 N N . ASP A 1 91 ? -7.419 -3.372 2.619 1.00 93.44 91 ASP A N 1
ATOM 728 C CA . ASP A 1 91 ? -8.068 -2.763 3.780 1.00 93.44 91 ASP A CA 1
ATOM 729 C C . ASP A 1 91 ? -7.116 -2.742 4.989 1.00 93.44 91 ASP A C 1
ATOM 731 O O . ASP A 1 91 ? -6.978 -1.713 5.654 1.00 93.44 91 ASP A O 1
ATOM 735 N N . TRP A 1 92 ? -6.348 -3.811 5.216 1.00 94.94 92 TRP A N 1
ATOM 736 C CA . TRP A 1 92 ? -5.297 -3.810 6.233 1.00 94.94 92 TRP A CA 1
ATOM 737 C C . TRP A 1 92 ? -4.216 -2.752 5.959 1.00 94.94 92 TRP A C 1
ATOM 739 O O . TRP A 1 92 ? -3.840 -2.017 6.875 1.00 94.94 92 TRP A O 1
ATOM 749 N N . CYS A 1 93 ? -3.737 -2.617 4.716 1.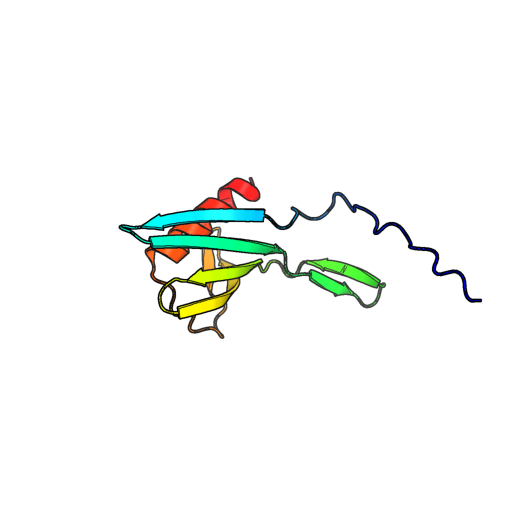00 94.00 93 CYS A N 1
ATOM 750 C CA . CYS A 1 93 ? -2.785 -1.567 4.340 1.00 94.00 93 CYS A CA 1
ATOM 751 C C . CYS A 1 93 ? -3.332 -0.172 4.674 1.00 94.00 93 CYS A C 1
ATOM 753 O O . CYS A 1 93 ? -2.607 0.644 5.242 1.00 94.00 93 CYS A O 1
ATOM 755 N N . ASN A 1 94 ? -4.612 0.082 4.379 1.00 94.31 94 ASN A N 1
ATOM 756 C CA . ASN A 1 94 ? -5.289 1.330 4.733 1.00 94.31 94 ASN A CA 1
ATOM 757 C C . ASN A 1 94 ? -5.208 1.608 6.234 1.00 94.31 94 ASN A C 1
ATOM 759 O O . ASN A 1 94 ? -4.784 2.692 6.628 1.00 94.31 94 ASN A O 1
ATOM 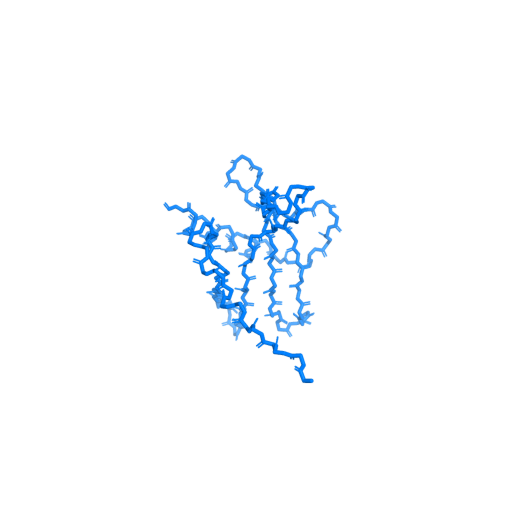763 N N . GLU A 1 95 ? -5.552 0.626 7.070 1.00 94.69 95 GLU A N 1
ATOM 764 C CA . GLU A 1 95 ? -5.487 0.787 8.523 1.00 94.69 95 GLU A CA 1
ATOM 765 C C . GLU A 1 95 ? -4.081 1.130 9.016 1.00 94.69 95 GLU A C 1
ATOM 767 O O . GLU A 1 95 ? -3.931 1.975 9.899 1.00 94.69 95 GLU A O 1
ATOM 772 N N . GLN A 1 96 ? -3.049 0.464 8.487 1.00 94.50 96 GLN A N 1
ATOM 773 C CA . GLN A 1 96 ? -1.672 0.716 8.918 1.00 94.50 96 GLN A CA 1
ATOM 774 C C . GLN A 1 96 ? -1.215 2.115 8.522 1.00 94.50 96 GLN A C 1
ATOM 776 O O . GLN A 1 96 ? -0.615 2.814 9.336 1.00 94.50 96 GLN A O 1
ATOM 781 N N . ILE A 1 97 ? -1.540 2.544 7.303 1.00 92.44 97 ILE A N 1
ATOM 782 C CA . ILE A 1 97 ? -1.201 3.883 6.832 1.00 92.44 97 ILE A CA 1
ATOM 783 C C . ILE A 1 97 ? -1.944 4.937 7.660 1.00 92.44 97 ILE A C 1
ATOM 785 O O . ILE A 1 97 ? -1.316 5.867 8.155 1.00 92.44 97 ILE A O 1
ATOM 789 N N . SER A 1 98 ? -3.249 4.782 7.892 1.00 89.94 98 SER A N 1
ATOM 790 C CA . SER A 1 98 ? -4.022 5.726 8.707 1.00 89.94 98 SER A CA 1
ATOM 791 C C . SER A 1 98 ? -3.489 5.850 10.137 1.00 89.94 98 SER A C 1
ATOM 793 O O . SER A 1 98 ? -3.428 6.961 10.646 1.00 89.94 98 SER A O 1
ATOM 795 N N . LYS A 1 99 ? -3.051 4.746 10.763 1.00 89.19 99 LYS A N 1
ATOM 796 C CA . LYS A 1 99 ? -2.421 4.758 12.101 1.00 89.19 99 LYS A CA 1
ATOM 797 C C . LYS A 1 99 ? -1.063 5.461 12.123 1.00 89.19 99 LYS A C 1
ATOM 799 O O . LYS A 1 99 ? -0.659 5.950 13.170 1.00 89.19 99 LYS A O 1
ATOM 804 N N . HIS A 1 100 ? -0.329 5.434 11.012 1.00 85.00 100 HIS A N 1
ATOM 805 C CA . HIS A 1 100 ? 1.021 5.998 10.934 1.00 85.00 100 HIS A CA 1
ATOM 806 C C . HIS A 1 100 ? 1.039 7.460 10.469 1.00 85.00 100 HIS A C 1
ATOM 808 O O . HIS A 1 100 ? 2.034 8.151 10.668 1.00 85.00 100 HIS A O 1
ATOM 814 N N . LEU A 1 101 ? -0.043 7.922 9.835 1.00 80.12 101 LEU A N 1
ATOM 815 C CA . LEU A 1 101 ? -0.205 9.303 9.370 1.00 80.12 101 LEU A CA 1
ATOM 816 C C . LEU A 1 101 ? -1.068 10.177 10.294 1.00 80.12 101 LEU A C 1
ATOM 818 O O . LEU A 1 101 ? -1.159 11.379 10.046 1.00 80.12 101 LEU A O 1
ATOM 822 N N . SER A 1 102 ? -1.707 9.591 11.314 1.00 67.44 102 SER A N 1
ATOM 823 C CA . SER A 1 102 ? -2.422 10.295 12.391 1.00 67.44 102 SER A CA 1
ATOM 824 C C . SER A 1 102 ? -1.477 10.767 13.489 1.00 67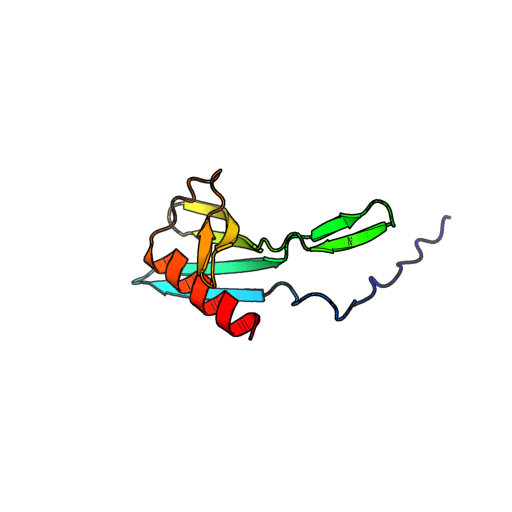.44 102 SER A C 1
ATOM 826 O O . SER A 1 102 ? -1.637 11.918 13.945 1.00 67.44 102 SER A O 1
#

Radius of gyration: 16.39 Å; Cα contacts (8 Å, |Δi|>4): 135; chains: 1; bounding box: 54×43×26 Å

pLDDT: mean 81.01, std 17.76, range [37.62, 95.62]

Sequence (102 aa):
MSDITTKTALRNDYTPGPFTASFKKDTDLFYTSFFHEARLGEDERIQFTGRILAVMLHPQHGTVVFYLQNNDGKWVPDNNTDTGIEPDLLDWCNEQISKHLS

Secondary structure (DSSP, 8-state):
------------TTS---EEEEEEETTEEEEEEEEEEEEE-TTS-EEEEEEEEEEEEETTTEEEEEEEEEETTEEEE-TT------HHHHHHHHHHHHHHH-

Nearest PDB structures (foldseek):
  7rk7-assembly1_A  TM=3.888E-01  e=1.016E+00  Homo sapiens
  1ae3-assembly1_A-2  TM=3.565E-01  e=1.806E+00  Escherichia coli
  3soa-assembly1_A  TM=3.361E-01  e=3.031E+00  Homo sapiens
  1ef0-assembly2_B-2  TM=2.921E-01  e=4.041E+00  Saccharomyces cerevisiae